Protein AF-A0A9Q1CC23-F1 (afdb_monomer_lite)

Secondary structure (DSSP, 8-state):
--HHHHHHT-PPPTT-TT-SPPPPPHHHHHHS-HHHHHHHHHHHHHHHHHHHHHHHHHHHHTTT---HHHHHHHHHHHHHHHHHHHHHHHHHGGGTT-

Radius of gyration: 15.72 Å; chains: 1; bounding box: 33×27×43 Å

Structure (mmCIF, N/CA/C/O backbone):
data_AF-A0A9Q1CC23-F1
#
_entry.id   AF-A0A9Q1CC23-F1
#
loop_
_atom_site.group_PDB
_atom_site.id
_atom_site.type_symbol
_atom_site.label_atom_id
_atom_site.label_alt_id
_atom_site.label_comp_id
_atom_site.label_asym_id
_atom_site.label_entity_id
_atom_site.label_seq_id
_atom_site.pdbx_PDB_ins_code
_atom_site.Cartn_x
_atom_site.Cartn_y
_atom_site.Cartn_z
_atom_site.occupancy
_atom_site.B_iso_or_equiv
_atom_site.auth_seq_id
_atom_site.auth_comp_id
_atom_site.auth_asym_id
_atom_site.auth_atom_id
_atom_site.pdbx_PDB_model_num
ATOM 1 N N . MET A 1 1 ? 0.907 -17.108 9.091 1.00 55.47 1 MET A N 1
ATOM 2 C CA . MET A 1 1 ? -0.291 -16.439 8.530 1.00 55.47 1 MET A CA 1
ATOM 3 C C . MET A 1 1 ? -0.044 -16.177 7.046 1.00 55.47 1 MET A C 1
ATOM 5 O O . MET A 1 1 ? 0.927 -15.495 6.742 1.00 55.47 1 MET A O 1
ATOM 9 N N . GLN A 1 2 ? -0.828 -16.744 6.121 1.00 75.31 2 GLN A N 1
ATOM 10 C CA . GLN A 1 2 ? -0.610 -16.520 4.684 1.00 75.31 2 GLN A CA 1
ATOM 11 C C . GLN A 1 2 ? -1.227 -15.183 4.240 1.00 75.31 2 GLN A C 1
ATOM 13 O O . GLN A 1 2 ? -2.440 -14.991 4.287 1.00 75.31 2 GLN A O 1
ATOM 18 N N . VAL A 1 3 ? -0.390 -14.244 3.788 1.00 77.56 3 VAL A N 1
ATOM 19 C CA . VAL A 1 3 ? -0.807 -12.876 3.412 1.00 77.56 3 VAL A CA 1
ATOM 20 C C . VAL A 1 3 ? -1.868 -12.870 2.304 1.00 77.56 3 VAL A C 1
ATOM 22 O O . VAL A 1 3 ? -2.799 -12.067 2.348 1.00 77.56 3 VAL A O 1
ATOM 25 N N . ASN A 1 4 ? -1.763 -13.776 1.328 1.00 76.88 4 ASN A N 1
ATOM 26 C CA . ASN A 1 4 ? -2.713 -13.854 0.216 1.00 76.88 4 ASN A CA 1
ATOM 27 C C . ASN A 1 4 ? -4.118 -14.279 0.664 1.00 76.88 4 ASN A C 1
ATOM 29 O O . ASN A 1 4 ? -5.086 -13.642 0.250 1.00 76.88 4 ASN A O 1
ATOM 33 N N . GLU A 1 5 ? -4.229 -15.287 1.530 1.00 80.62 5 GLU A N 1
ATOM 34 C CA . GLU A 1 5 ? -5.509 -15.747 2.087 1.00 80.62 5 GLU A CA 1
ATOM 35 C C . GLU A 1 5 ? -6.168 -14.643 2.925 1.00 80.62 5 GLU A C 1
ATOM 37 O O . GLU A 1 5 ? -7.358 -14.362 2.789 1.00 80.62 5 GLU A O 1
ATOM 42 N N . THR A 1 6 ? -5.384 -13.933 3.744 1.00 82.00 6 THR A N 1
ATOM 43 C CA . THR A 1 6 ? -5.883 -12.801 4.537 1.00 82.00 6 THR A CA 1
ATOM 44 C C . THR A 1 6 ? -6.378 -11.655 3.649 1.00 82.00 6 THR A C 1
ATOM 46 O O . THR A 1 6 ? -7.414 -11.059 3.934 1.00 82.00 6 THR A O 1
ATOM 49 N N . CYS A 1 7 ? -5.698 -11.366 2.535 1.00 81.06 7 CYS A N 1
ATOM 50 C CA . CYS A 1 7 ? -6.104 -10.315 1.597 1.00 81.06 7 CYS A CA 1
ATOM 51 C C . CYS A 1 7 ? -7.465 -10.573 0.930 1.00 81.06 7 CYS A C 1
ATOM 53 O O . CYS A 1 7 ? -8.143 -9.614 0.555 1.00 81.06 7 CYS A O 1
ATOM 55 N N . GLN A 1 8 ? -7.863 -11.836 0.754 1.00 85.06 8 GLN A N 1
ATOM 56 C CA . GLN A 1 8 ? -9.137 -12.194 0.119 1.00 85.06 8 GLN A CA 1
ATOM 57 C C . GLN A 1 8 ? -10.347 -11.909 1.018 1.00 85.06 8 GLN A C 1
ATOM 59 O O . GLN A 1 8 ? -11.443 -11.704 0.511 1.00 85.06 8 GLN A O 1
ATOM 64 N N . LYS A 1 9 ? -10.148 -11.816 2.339 1.00 86.38 9 LYS A N 1
ATOM 65 C CA . LYS A 1 9 ? -11.220 -11.556 3.316 1.00 86.38 9 LYS A CA 1
ATOM 66 C C . LYS A 1 9 ? -11.720 -10.111 3.296 1.00 86.38 9 LYS A C 1
ATOM 68 O O . LYS A 1 9 ? -12.846 -9.831 3.699 1.00 86.38 9 LYS A O 1
ATOM 73 N N . TYR A 1 10 ? -10.884 -9.176 2.847 1.00 84.88 10 TYR A N 1
ATOM 74 C CA . TYR A 1 10 ? -11.160 -7.747 2.965 1.00 84.88 10 TYR A CA 1
ATOM 75 C C . TYR A 1 10 ? -11.511 -7.139 1.609 1.00 84.88 10 TYR A C 1
ATOM 77 O O . TYR A 1 10 ? -10.644 -6.771 0.812 1.00 84.88 10 TYR A O 1
ATOM 85 N N . PHE A 1 11 ? -12.810 -7.036 1.342 1.00 82.62 11 PHE A N 1
ATOM 86 C CA . PHE A 1 11 ? -13.342 -6.351 0.165 1.00 82.62 11 PHE A CA 1
ATOM 87 C C . PHE A 1 11 ? -13.437 -4.843 0.382 1.00 82.62 11 PHE A C 1
ATOM 89 O O . PHE A 1 11 ? -13.723 -4.390 1.496 1.00 82.62 11 PHE A O 1
ATOM 96 N N . ARG A 1 12 ? -13.216 -4.099 -0.707 1.00 83.94 12 ARG A N 1
ATOM 97 C CA . ARG A 1 12 ? -13.358 -2.642 -0.778 1.00 83.94 12 ARG A CA 1
ATOM 98 C C . ARG A 1 12 ? -14.768 -2.231 -0.310 1.00 83.94 12 ARG A C 1
ATOM 100 O O . ARG A 1 12 ? -15.726 -2.824 -0.802 1.00 83.94 12 ARG A O 1
ATOM 107 N N . PRO A 1 13 ? -14.905 -1.245 0.591 1.00 80.88 13 PRO A N 1
ATOM 108 C CA . PRO A 1 13 ? -16.195 -0.652 0.944 1.00 80.88 13 PRO A CA 1
ATOM 109 C C . PRO A 1 13 ? -16.817 0.094 -0.246 1.00 80.88 13 PRO A C 1
ATOM 111 O O . PRO A 1 13 ? -16.096 0.731 -1.014 1.00 80.88 13 PRO A O 1
ATOM 114 N N . GLU A 1 14 ? -18.142 0.055 -0.391 1.00 82.75 14 GLU A N 1
ATOM 115 C CA . GLU A 1 14 ? -18.846 0.689 -1.521 1.00 82.75 14 GLU A CA 1
ATOM 116 C C . GLU A 1 14 ? -18.654 2.212 -1.560 1.00 82.75 14 GLU A C 1
ATOM 118 O O . GLU A 1 14 ? -18.445 2.788 -2.626 1.00 82.75 14 GLU A O 1
ATOM 123 N N . ASN A 1 15 ? -18.606 2.852 -0.391 1.00 81.50 15 ASN A N 1
ATOM 124 C CA . ASN A 1 15 ? -18.382 4.291 -0.236 1.00 81.50 15 ASN A CA 1
ATOM 125 C C . ASN A 1 15 ? -16.919 4.733 -0.456 1.00 81.50 15 ASN A C 1
ATOM 127 O O . ASN A 1 15 ? -16.623 5.922 -0.387 1.00 81.50 15 ASN A O 1
ATOM 131 N N . CYS A 1 16 ? -15.982 3.811 -0.704 1.00 78.38 16 CYS A N 1
ATOM 132 C CA . CYS A 1 16 ? -14.558 4.109 -0.883 1.00 78.38 16 CYS A CA 1
ATOM 133 C C . CYS A 1 16 ? -14.031 3.535 -2.201 1.00 78.38 16 CYS A C 1
ATOM 135 O O . CYS A 1 16 ? -13.142 2.680 -2.217 1.00 78.38 16 CYS A O 1
ATOM 137 N N . ALA A 1 17 ? -14.548 4.037 -3.326 1.00 79.31 17 ALA A N 1
ATOM 138 C CA . ALA A 1 17 ? -14.189 3.563 -4.665 1.00 79.31 17 ALA A CA 1
ATOM 139 C C . ALA A 1 17 ? -12.668 3.555 -4.930 1.00 79.31 17 ALA A C 1
ATOM 141 O O . ALA A 1 17 ? -12.154 2.633 -5.569 1.00 79.31 17 ALA A O 1
ATOM 142 N N . TYR A 1 18 ? -11.940 4.528 -4.380 1.00 77.12 18 TYR A N 1
ATOM 143 C CA . TYR A 1 18 ? -10.492 4.674 -4.557 1.00 77.12 18 TYR A CA 1
ATOM 144 C C . TYR A 1 18 ? -9.645 3.780 -3.643 1.00 77.12 18 TYR A C 1
ATOM 146 O O . TYR A 1 18 ? -8.424 3.741 -3.786 1.00 77.12 18 TYR A O 1
ATOM 154 N N . LEU A 1 19 ? -10.259 3.010 -2.735 1.00 79.25 19 LEU A N 1
ATOM 155 C CA . LEU A 1 19 ? -9.565 2.006 -1.926 1.00 79.25 19 LEU A CA 1
ATOM 15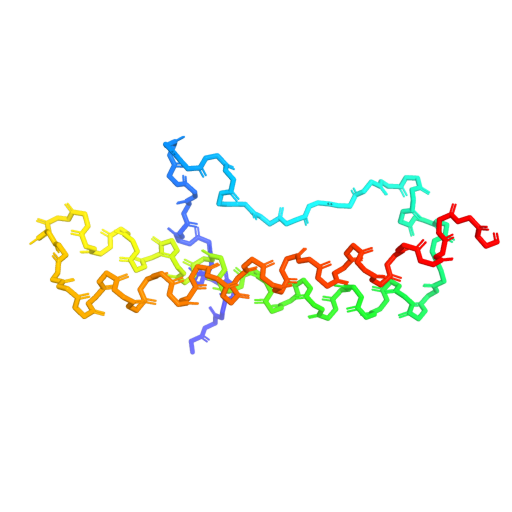6 C C . LEU A 1 19 ? -9.352 0.720 -2.735 1.00 79.25 19 LEU A C 1
ATOM 158 O O . LEU A 1 19 ? -9.855 -0.358 -2.416 1.00 79.25 19 LEU A O 1
ATOM 162 N N . THR A 1 20 ? -8.630 0.861 -3.837 1.00 80.75 20 THR A N 1
ATOM 163 C CA . THR A 1 20 ? -8.311 -0.212 -4.773 1.00 80.75 20 THR A CA 1
ATOM 164 C C . THR A 1 20 ? -6.815 -0.241 -5.047 1.00 80.75 20 THR A C 1
ATOM 166 O O . THR A 1 20 ? -6.082 0.691 -4.715 1.00 80.75 20 THR A O 1
ATOM 169 N N . LEU A 1 21 ? -6.357 -1.341 -5.633 1.00 82.69 21 LEU A N 1
ATOM 170 C CA . LEU A 1 21 ? -4.985 -1.441 -6.098 1.00 82.69 21 LEU A CA 1
ATOM 171 C C . LEU A 1 21 ? -4.807 -0.634 -7.385 1.00 82.69 21 LEU A C 1
ATOM 173 O O . LEU A 1 21 ? -5.704 -0.667 -8.233 1.00 82.69 21 LEU A O 1
ATOM 177 N N . PRO A 1 22 ? -3.664 0.051 -7.555 1.00 80.06 22 PRO A N 1
ATOM 178 C CA . PRO A 1 22 ? -3.314 0.657 -8.829 1.00 80.06 22 PRO A CA 1
ATOM 179 C C . PRO A 1 22 ? -3.303 -0.399 -9.936 1.00 80.06 22 PRO A C 1
ATOM 181 O O . PRO A 1 22 ? -2.634 -1.429 -9.822 1.00 80.06 22 PRO A O 1
ATOM 184 N N . THR A 1 23 ? -4.039 -0.137 -11.011 1.00 82.88 23 THR A N 1
ATOM 185 C CA . THR A 1 23 ? -3.981 -0.927 -12.242 1.00 82.88 23 THR A CA 1
ATOM 186 C C . THR A 1 23 ? -3.004 -0.286 -13.220 1.00 82.88 23 THR A C 1
ATOM 188 O O . THR A 1 23 ? -2.74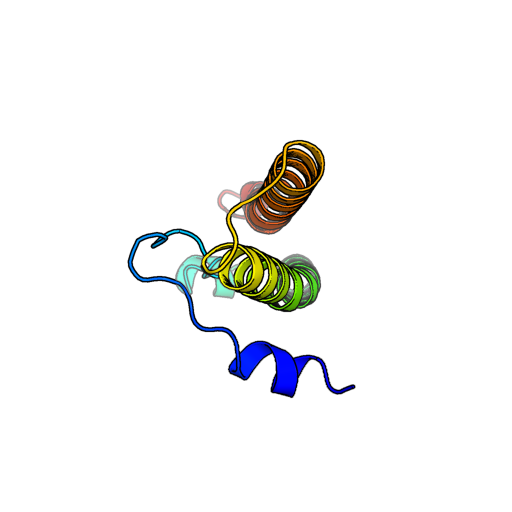1 0.917 -13.171 1.00 82.88 23 THR A O 1
ATOM 191 N N . VAL A 1 24 ? -2.440 -1.105 -14.103 1.00 83.44 24 VAL A N 1
ATOM 192 C CA . VAL A 1 24 ? -1.553 -0.647 -15.175 1.00 83.44 24 VAL A CA 1
ATOM 193 C C . VAL A 1 24 ? -2.324 -0.599 -16.489 1.00 83.44 24 VAL A C 1
ATOM 195 O O . VAL A 1 24 ? -3.205 -1.423 -16.729 1.00 83.44 24 VAL A O 1
ATOM 198 N N . ASN A 1 25 ? -1.994 0.373 -17.336 1.00 88.88 25 ASN A N 1
ATOM 199 C CA . ASN A 1 25 ? -2.467 0.417 -18.715 1.00 88.88 25 ASN A CA 1
ATOM 200 C C . ASN A 1 25 ? -1.643 -0.604 -19.532 1.00 88.88 25 ASN A C 1
ATOM 202 O O . ASN A 1 25 ? -0.421 -0.443 -19.559 1.00 88.88 25 ASN A O 1
ATOM 206 N N . PRO A 1 26 ? -2.249 -1.636 -20.158 1.00 89.12 26 PRO A N 1
ATOM 207 C CA . PRO A 1 26 ? -1.485 -2.709 -20.801 1.00 89.12 26 PRO A CA 1
ATOM 208 C C . PRO A 1 26 ? -0.558 -2.232 -21.936 1.00 89.12 26 PRO A C 1
ATOM 210 O O . PRO A 1 26 ? 0.628 -2.534 -21.855 1.00 89.12 26 PRO A O 1
ATOM 213 N N . PRO A 1 27 ? -1.006 -1.395 -22.900 1.00 89.56 27 PRO A N 1
ATOM 214 C CA . PRO A 1 27 ? -0.109 -0.778 -23.882 1.00 89.56 27 PRO A CA 1
ATOM 215 C C . PRO A 1 27 ? 1.113 -0.068 -23.292 1.00 89.56 27 PRO A C 1
ATOM 217 O O . PRO A 1 27 ? 2.208 -0.179 -23.833 1.00 89.56 27 PRO A O 1
ATOM 220 N N . ILE A 1 28 ? 0.949 0.665 -22.186 1.00 88.88 28 ILE A N 1
ATOM 221 C CA . ILE A 1 28 ? 2.090 1.306 -21.517 1.00 88.88 28 ILE A CA 1
ATOM 222 C C . ILE A 1 28 ? 2.975 0.226 -20.902 1.00 88.88 28 ILE A C 1
ATOM 224 O O . ILE A 1 28 ? 4.174 0.211 -21.141 1.00 88.88 28 ILE A O 1
ATOM 228 N N . TRP A 1 29 ? 2.375 -0.688 -20.139 1.00 90.00 29 TRP A N 1
ATOM 229 C CA . TRP A 1 29 ? 3.072 -1.737 -19.406 1.00 90.00 29 TRP A CA 1
ATOM 230 C C . TRP A 1 29 ? 3.942 -2.616 -20.301 1.00 90.00 29 TRP A C 1
ATOM 232 O O . TRP A 1 29 ? 5.088 -2.887 -19.948 1.00 90.00 29 TRP A O 1
ATOM 242 N N . ASP A 1 30 ? 3.426 -3.038 -21.451 1.00 90.94 30 ASP A N 1
ATOM 243 C CA . ASP A 1 30 ? 4.117 -3.961 -22.352 1.00 90.94 30 ASP A CA 1
ATOM 244 C C . ASP A 1 30 ? 5.342 -3.326 -23.021 1.00 90.94 30 ASP A C 1
ATOM 246 O O . ASP A 1 30 ? 6.313 -4.031 -23.299 1.00 90.94 30 ASP A O 1
ATOM 250 N N . ASN A 1 31 ? 5.335 -2.000 -23.181 1.00 91.06 31 ASN A N 1
ATOM 251 C CA . ASN A 1 31 ? 6.446 -1.225 -23.731 1.00 91.06 31 ASN A CA 1
ATOM 252 C C . ASN A 1 31 ? 7.496 -0.814 -22.680 1.00 91.06 31 ASN A C 1
ATOM 254 O O . ASN A 1 31 ? 8.542 -0.278 -23.038 1.00 91.06 31 ASN A O 1
ATOM 258 N N . LEU A 1 32 ? 7.271 -1.077 -21.386 1.00 91.81 32 LEU A N 1
ATOM 259 C CA . LEU A 1 32 ? 8.239 -0.733 -20.340 1.00 91.81 32 LEU A CA 1
ATOM 260 C C . LEU A 1 32 ? 9.457 -1.672 -20.337 1.00 91.81 32 LEU A C 1
ATOM 262 O O . LEU A 1 32 ? 9.306 -2.900 -20.447 1.00 91.81 32 LEU A O 1
ATOM 266 N N . PRO A 1 33 ? 10.661 -1.154 -20.025 1.00 93.62 33 PRO A N 1
ATOM 267 C CA . PRO A 1 33 ? 11.826 -1.992 -19.787 1.00 93.62 33 PRO A CA 1
ATOM 268 C C . PRO A 1 33 ? 11.566 -3.049 -18.710 1.00 93.62 33 PRO A C 1
ATOM 270 O O . PRO A 1 33 ? 10.902 -2.811 -17.696 1.00 93.62 33 PRO A O 1
ATOM 273 N N . THR A 1 34 ? 12.150 -4.238 -18.879 1.00 93.44 34 THR A N 1
ATOM 274 C CA . THR A 1 34 ? 12.000 -5.357 -17.929 1.00 93.44 34 THR A CA 1
ATOM 275 C C . THR A 1 34 ? 12.403 -4.975 -16.501 1.00 93.44 34 THR A C 1
ATOM 277 O O . THR A 1 34 ? 11.771 -5.417 -15.539 1.00 93.44 34 THR A O 1
ATOM 280 N N . LYS A 1 35 ? 13.413 -4.108 -16.344 1.00 93.19 35 LYS A N 1
ATOM 281 C CA . LYS A 1 35 ? 13.836 -3.572 -15.041 1.00 93.19 35 LYS A CA 1
ATOM 282 C C . LYS A 1 35 ? 12.712 -2.774 -14.368 1.00 93.19 35 LYS A C 1
ATOM 284 O O . LYS A 1 35 ? 12.401 -3.026 -13.203 1.00 93.19 35 LYS A O 1
ATOM 289 N N . THR A 1 36 ? 12.081 -1.873 -15.114 1.00 92.38 36 THR A N 1
ATOM 290 C CA . THR A 1 36 ? 10.985 -1.009 -14.658 1.00 92.38 36 THR A CA 1
ATOM 291 C C . THR A 1 36 ? 9.747 -1.841 -14.314 1.00 92.38 36 THR A C 1
ATOM 293 O O . THR A 1 36 ? 9.209 -1.715 -13.212 1.00 92.38 36 THR A O 1
ATOM 296 N N . ARG A 1 37 ? 9.376 -2.818 -15.153 1.00 92.56 37 ARG A N 1
ATOM 297 C CA . ARG A 1 37 ? 8.298 -3.777 -14.836 1.00 92.56 37 ARG A CA 1
ATOM 298 C C . ARG A 1 37 ? 8.573 -4.572 -13.559 1.00 92.56 37 ARG A C 1
ATOM 300 O O . ARG A 1 37 ? 7.710 -4.669 -12.689 1.00 92.56 37 ARG A O 1
ATOM 307 N N . SER A 1 38 ? 9.783 -5.113 -13.410 1.00 92.75 38 SER A N 1
ATOM 308 C CA . SER A 1 38 ? 10.176 -5.895 -12.228 1.00 92.75 38 SER A CA 1
ATOM 309 C C . SER A 1 38 ? 10.084 -5.078 -10.938 1.00 92.75 38 SER A C 1
ATOM 311 O O . SER A 1 38 ? 9.565 -5.563 -9.929 1.00 92.75 38 SER A O 1
ATOM 313 N N . MET A 1 39 ? 10.527 -3.818 -10.965 1.00 92.12 39 MET A N 1
ATOM 314 C CA . MET A 1 39 ? 10.406 -2.928 -9.812 1.00 92.12 39 MET A CA 1
ATOM 315 C C . MET A 1 39 ? 8.942 -2.560 -9.522 1.00 92.12 39 MET A C 1
ATOM 317 O O . MET A 1 39 ? 8.516 -2.646 -8.370 1.00 92.12 39 MET A O 1
ATOM 321 N N . GLY A 1 40 ? 8.142 -2.264 -10.551 1.00 90.75 40 GLY A N 1
ATOM 322 C CA . GLY A 1 40 ? 6.700 -2.035 -10.408 1.00 90.75 40 GLY A CA 1
ATOM 323 C C . GLY A 1 40 ? 5.973 -3.212 -9.747 1.00 90.75 40 GLY A C 1
ATOM 324 O O . GLY A 1 40 ? 5.197 -3.017 -8.810 1.00 90.75 40 GLY A O 1
ATOM 325 N N . LEU A 1 41 ? 6.294 -4.450 -10.144 1.00 90.50 41 LEU A N 1
ATOM 326 C CA . LEU A 1 41 ? 5.743 -5.662 -9.525 1.00 90.50 41 LEU A CA 1
ATOM 327 C C . LEU A 1 41 ? 6.136 -5.798 -8.047 1.00 90.50 41 LEU A C 1
ATOM 329 O O . LEU A 1 41 ? 5.315 -6.224 -7.232 1.00 90.50 41 LEU A O 1
ATOM 333 N N . LYS A 1 42 ? 7.372 -5.441 -7.672 1.00 91.44 42 LYS A N 1
ATOM 334 C CA . LYS A 1 42 ? 7.804 -5.441 -6.262 1.00 91.44 42 LYS A CA 1
ATOM 335 C C . LYS A 1 42 ? 7.001 -4.437 -5.438 1.00 91.44 42 LYS A C 1
ATOM 337 O O . LYS A 1 42 ? 6.545 -4.789 -4.354 1.00 91.44 42 LYS A O 1
ATOM 342 N N . ILE A 1 43 ? 6.760 -3.239 -5.970 1.00 91.69 43 ILE A N 1
ATOM 343 C CA . ILE A 1 43 ? 5.935 -2.224 -5.302 1.00 91.69 43 ILE A CA 1
ATOM 344 C C . ILE A 1 43 ? 4.489 -2.724 -5.145 1.00 91.69 43 ILE A C 1
ATOM 346 O O . ILE A 1 43 ? 3.934 -2.664 -4.046 1.00 91.69 43 ILE A O 1
ATOM 350 N N . GLN A 1 44 ? 3.893 -3.307 -6.191 1.00 88.44 44 GLN A N 1
ATOM 351 C CA . GLN A 1 44 ? 2.532 -3.864 -6.129 1.00 88.44 44 GLN A CA 1
ATOM 352 C C . GLN A 1 44 ? 2.375 -4.971 -5.074 1.00 88.44 44 GLN A C 1
ATOM 354 O O . GLN A 1 44 ? 1.332 -5.061 -4.416 1.00 88.44 44 GLN A O 1
ATOM 359 N N . ARG A 1 45 ? 3.412 -5.793 -4.854 1.00 89.06 45 ARG A N 1
ATOM 360 C CA . ARG A 1 45 ? 3.420 -6.810 -3.784 1.00 89.06 45 ARG A CA 1
ATOM 361 C C . ARG A 1 45 ? 3.303 -6.196 -2.388 1.00 89.06 45 ARG A C 1
ATOM 363 O O . ARG A 1 45 ? 2.726 -6.842 -1.519 1.00 89.06 45 ARG A O 1
ATOM 370 N N . CYS A 1 46 ? 3.790 -4.973 -2.186 1.00 88.75 46 CYS A N 1
ATOM 371 C CA . CYS A 1 46 ? 3.639 -4.226 -0.934 1.00 88.75 46 CYS A CA 1
ATOM 372 C C . CYS A 1 46 ? 2.288 -3.495 -0.857 1.00 88.75 46 CYS A C 1
ATOM 374 O O . CYS A 1 46 ? 1.642 -3.494 0.190 1.00 88.75 46 CYS A O 1
ATOM 376 N N . GLN A 1 47 ? 1.814 -2.927 -1.971 1.00 88.69 47 GLN A N 1
ATOM 377 C CA . GLN A 1 47 ? 0.530 -2.212 -2.035 1.00 88.69 47 GLN A CA 1
ATOM 378 C C . GLN A 1 47 ? -0.658 -3.109 -1.675 1.00 88.69 47 GLN A C 1
ATOM 380 O O . GLN A 1 47 ? -1.534 -2.704 -0.910 1.00 88.69 47 GLN A O 1
ATOM 385 N N . LYS A 1 48 ? -0.684 -4.345 -2.196 1.00 88.06 48 LYS A N 1
ATOM 386 C CA . LYS A 1 48 ? -1.780 -5.303 -1.973 1.00 88.06 48 LYS A CA 1
ATOM 387 C C . LYS A 1 48 ? -2.102 -5.522 -0.491 1.00 88.06 48 LYS A C 1
ATOM 389 O O . LYS A 1 48 ? -3.236 -5.239 -0.104 1.00 88.06 48 LYS A O 1
ATOM 394 N N . PRO A 1 49 ? -1.171 -5.992 0.353 1.00 89.00 49 PRO A N 1
ATOM 395 C CA . PRO A 1 49 ? -1.449 -6.182 1.770 1.00 89.00 49 PRO A CA 1
ATOM 396 C C . PRO A 1 49 ? -1.741 -4.872 2.505 1.00 89.00 49 PRO A C 1
ATOM 398 O O . PRO A 1 49 ? -2.598 -4.877 3.381 1.00 89.00 49 PRO A O 1
ATOM 401 N N . LEU A 1 50 ? -1.115 -3.750 2.135 1.00 89.00 50 LEU A N 1
ATOM 402 C CA . LEU A 1 50 ? -1.355 -2.460 2.792 1.00 89.00 50 LEU A CA 1
ATOM 403 C C . LEU A 1 50 ? -2.779 -1.934 2.568 1.00 89.00 50 LEU A C 1
ATOM 405 O O . LEU A 1 50 ? -3.465 -1.572 3.525 1.00 89.00 50 LEU A O 1
ATOM 409 N N . VAL A 1 51 ? -3.266 -1.953 1.323 1.00 88.31 51 VAL A N 1
ATOM 410 C CA . VAL A 1 51 ? -4.647 -1.552 0.997 1.00 88.31 51 VAL A CA 1
ATOM 411 C C . VAL A 1 51 ? -5.651 -2.451 1.727 1.00 88.31 51 VAL A C 1
ATOM 413 O O . VAL A 1 51 ? -6.636 -1.962 2.289 1.00 88.31 51 VAL A O 1
ATOM 416 N N . LYS A 1 52 ? -5.391 -3.764 1.774 1.00 89.06 52 LYS A N 1
ATOM 417 C CA . LYS A 1 52 ? -6.248 -4.736 2.472 1.00 89.06 52 LYS A CA 1
ATOM 418 C C . LYS A 1 52 ? -6.221 -4.561 3.989 1.00 89.06 52 LYS A C 1
ATOM 420 O O . LYS A 1 52 ? -7.280 -4.589 4.607 1.00 89.06 52 LYS A O 1
ATOM 425 N N . GLY A 1 53 ? -5.050 -4.321 4.570 1.00 89.00 53 GLY A N 1
ATOM 426 C CA . GLY A 1 53 ? -4.880 -4.046 5.995 1.00 89.00 53 GLY A CA 1
ATOM 427 C C . GLY A 1 53 ? -5.621 -2.782 6.420 1.00 89.00 53 GLY A C 1
ATOM 428 O O . GLY A 1 53 ? -6.425 -2.835 7.344 1.00 89.00 53 GLY A O 1
ATOM 429 N N . LYS A 1 54 ? -5.462 -1.675 5.682 1.00 87.06 54 LYS A N 1
ATOM 430 C CA . LYS A 1 54 ? -6.217 -0.439 5.948 1.00 87.06 54 LYS A CA 1
ATOM 431 C C . LYS A 1 54 ? -7.728 -0.659 5.857 1.00 87.06 54 LYS A C 1
ATOM 433 O O . LYS A 1 54 ? -8.473 -0.163 6.693 1.00 87.06 54 LYS A O 1
ATOM 438 N N . THR A 1 55 ? -8.178 -1.440 4.872 1.00 87.50 55 THR A N 1
ATOM 439 C CA . THR A 1 55 ? -9.597 -1.812 4.743 1.00 87.50 55 THR A CA 1
ATOM 440 C C . THR A 1 55 ? -10.092 -2.580 5.971 1.00 87.50 55 THR A C 1
ATOM 442 O O . THR A 1 55 ? -11.185 -2.312 6.460 1.00 87.50 55 THR A O 1
ATOM 445 N N . ALA A 1 56 ? -9.298 -3.526 6.476 1.00 88.31 56 ALA A N 1
ATOM 446 C CA . ALA A 1 56 ? -9.625 -4.290 7.676 1.00 88.31 56 ALA A CA 1
ATOM 447 C C . ALA A 1 56 ? -9.736 -3.391 8.915 1.00 88.31 56 ALA A C 1
ATOM 449 O O . ALA A 1 56 ? -10.708 -3.497 9.656 1.00 88.31 56 ALA A O 1
ATOM 450 N N . VAL A 1 57 ? -8.773 -2.481 9.096 1.00 86.88 57 VAL A N 1
ATOM 451 C CA . VAL A 1 57 ? -8.752 -1.512 10.202 1.00 86.88 57 VAL A CA 1
ATOM 452 C C . VAL A 1 57 ? -9.977 -0.597 10.147 1.00 86.88 57 VAL A C 1
ATOM 454 O O . VAL A 1 57 ? -10.689 -0.477 11.137 1.00 86.88 57 VAL A O 1
ATOM 457 N N . ALA A 1 58 ? -10.294 -0.034 8.978 1.00 83.31 58 ALA A N 1
ATOM 458 C CA . ALA A 1 58 ? -11.476 0.813 8.813 1.00 83.31 58 ALA A CA 1
ATOM 459 C C . ALA A 1 58 ? -12.779 0.070 9.175 1.00 83.31 58 ALA A C 1
ATOM 461 O O . ALA A 1 58 ? -13.610 0.600 9.909 1.00 83.31 58 ALA A O 1
ATOM 462 N N . LYS A 1 59 ? -12.928 -1.190 8.737 1.00 83.38 59 LYS A N 1
ATOM 463 C CA . LYS A 1 59 ? -14.086 -2.032 9.090 1.00 83.38 59 LYS A CA 1
ATOM 464 C C . LYS A 1 59 ? -14.147 -2.394 10.575 1.00 83.38 59 LYS A C 1
ATOM 466 O O . LYS A 1 59 ? -15.233 -2.621 11.100 1.00 83.38 59 LYS A O 1
ATOM 471 N N . ALA A 1 60 ? -13.006 -2.479 11.257 1.00 85.31 60 ALA A N 1
ATOM 472 C CA . ALA A 1 60 ? -12.973 -2.756 12.690 1.00 85.31 60 ALA A CA 1
ATOM 473 C C . ALA A 1 60 ? -13.531 -1.583 13.515 1.00 85.31 60 ALA A C 1
ATOM 475 O O . ALA A 1 60 ? -14.173 -1.811 14.540 1.00 85.31 60 ALA A O 1
ATOM 476 N N . PHE A 1 61 ? -13.330 -0.345 13.056 1.00 84.56 61 PHE A N 1
ATOM 477 C CA . PHE A 1 61 ? -13.800 0.861 13.747 1.00 84.56 61 PHE A CA 1
ATOM 478 C C . PHE A 1 61 ? -15.259 1.218 13.440 1.00 84.56 61 PHE A C 1
ATOM 480 O O . PHE A 1 61 ? -15.929 1.805 14.286 1.00 84.56 61 PHE A O 1
ATOM 487 N N . GLU A 1 62 ? -15.790 0.784 12.293 1.00 78.44 62 GLU A N 1
ATOM 488 C CA . GLU A 1 62 ? -17.173 1.052 11.860 1.00 78.44 62 GLU A CA 1
ATOM 489 C C . GLU A 1 62 ? -18.230 0.717 12.931 1.00 78.44 62 GLU A C 1
ATOM 491 O O . GLU A 1 62 ? -19.232 1.414 13.053 1.00 78.44 62 GLU A O 1
ATOM 496 N N . LYS A 1 63 ? -17.996 -0.315 13.753 1.00 75.88 63 LYS A N 1
ATOM 497 C CA . LYS A 1 63 ? -18.964 -0.783 14.761 1.00 75.88 63 LYS A CA 1
ATOM 498 C C . LYS A 1 63 ? -18.893 -0.086 16.119 1.00 75.88 63 LYS A C 1
ATOM 500 O O . LYS A 1 63 ? -19.853 -0.191 16.876 1.00 75.88 63 LYS A O 1
ATOM 505 N N . ARG A 1 64 ? -17.770 0.548 16.470 1.00 84.62 64 ARG A N 1
ATOM 506 C CA . ARG A 1 64 ? -17.544 1.090 17.828 1.00 84.62 64 ARG A CA 1
ATOM 507 C C . ARG A 1 64 ? -17.203 2.579 17.865 1.00 84.62 64 ARG A C 1
ATOM 509 O O . ARG A 1 64 ? -16.985 3.113 18.947 1.00 84.62 64 ARG A O 1
ATOM 516 N N . GLY A 1 65 ? -17.155 3.229 16.704 1.00 79.06 65 GLY A N 1
ATOM 517 C CA . GLY A 1 65 ? -16.577 4.560 16.578 1.00 79.06 65 GLY A CA 1
ATOM 518 C C . GLY A 1 65 ? -15.050 4.512 16.607 1.00 79.06 65 GLY A C 1
ATOM 519 O O . GLY A 1 65 ? -14.439 3.461 16.810 1.00 79.06 65 GLY A O 1
ATOM 520 N N . ILE A 1 66 ? -14.436 5.659 16.360 1.00 87.62 66 ILE A N 1
ATOM 521 C CA . ILE A 1 66 ? -12.985 5.818 16.299 1.00 87.62 66 ILE A CA 1
ATOM 522 C C . ILE A 1 66 ? -12.577 6.863 17.336 1.00 87.62 66 ILE A C 1
ATOM 524 O O . ILE A 1 66 ? -13.247 7.891 17.451 1.00 87.62 66 ILE A O 1
ATOM 528 N N . ASP A 1 67 ? -11.536 6.588 18.122 1.00 90.69 67 ASP A N 1
ATOM 529 C CA . ASP A 1 67 ? -10.931 7.622 18.968 1.00 90.69 67 ASP A CA 1
ATOM 530 C C . ASP A 1 67 ? -9.921 8.472 18.174 1.00 90.69 67 ASP A C 1
ATOM 532 O O . ASP A 1 67 ? -9.579 8.158 17.033 1.00 90.69 67 ASP A O 1
ATOM 536 N N . GLU A 1 68 ? -9.445 9.568 18.768 1.00 91.94 68 GLU A N 1
ATOM 537 C CA . GLU A 1 68 ? -8.518 10.502 18.112 1.00 91.94 68 GLU A CA 1
ATOM 538 C C . GLU A 1 68 ? -7.214 9.820 17.656 1.00 91.94 68 GLU A C 1
ATOM 540 O O . GLU A 1 68 ? -6.762 10.022 16.530 1.00 91.94 68 GLU A O 1
ATOM 545 N N . LYS A 1 69 ? -6.644 8.927 18.476 1.00 90.00 69 LYS A N 1
ATOM 546 C CA . LYS A 1 69 ? -5.383 8.234 18.158 1.00 90.00 69 LYS A CA 1
ATOM 547 C C . LYS A 1 69 ? -5.571 7.226 17.032 1.00 90.00 69 LYS A C 1
ATOM 549 O O . LYS A 1 69 ? -4.689 7.042 16.194 1.00 90.00 69 LYS A O 1
ATOM 554 N N . GLU A 1 70 ? -6.707 6.545 17.021 1.00 89.75 70 GLU A N 1
ATOM 555 C CA . GLU A 1 70 ? -7.085 5.594 15.982 1.00 89.75 70 GLU A CA 1
ATOM 556 C C . GLU A 1 70 ? -7.359 6.310 14.659 1.00 89.75 70 GLU A C 1
ATOM 558 O O . GLU A 1 70 ? -6.958 5.819 13.599 1.00 89.75 70 GLU A O 1
ATOM 563 N N . GLN A 1 71 ? -7.973 7.492 14.716 1.00 88.31 71 GLN A N 1
ATOM 564 C CA . GLN A 1 71 ? -8.182 8.352 13.558 1.00 88.31 71 GLN A CA 1
ATOM 565 C C . GLN A 1 71 ? -6.849 8.829 12.976 1.00 88.31 71 GLN A C 1
ATOM 567 O O . GLN A 1 71 ? -6.631 8.677 11.769 1.00 88.31 71 GLN A O 1
ATOM 572 N N . ASP A 1 72 ? -5.932 9.304 13.818 1.00 91.12 72 ASP A N 1
ATOM 573 C CA . ASP A 1 72 ? -4.581 9.693 13.404 1.00 91.12 72 ASP A CA 1
ATOM 574 C C . ASP A 1 72 ? -3.814 8.514 12.798 1.00 91.12 72 ASP A C 1
ATOM 576 O O . ASP A 1 72 ? -3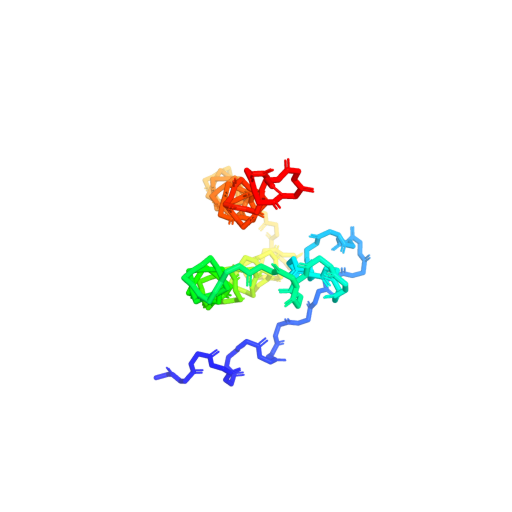.211 8.632 11.727 1.00 91.12 72 ASP A O 1
ATOM 580 N N . ALA A 1 73 ? -3.882 7.336 13.423 1.00 89.25 73 ALA A N 1
ATOM 581 C CA . ALA A 1 73 ? -3.247 6.131 12.902 1.00 89.25 73 ALA A CA 1
ATOM 582 C C . ALA A 1 73 ? -3.781 5.763 11.507 1.00 89.25 73 ALA A C 1
ATOM 584 O O . ALA A 1 73 ? -3.001 5.450 10.602 1.00 89.25 73 ALA A O 1
ATOM 585 N N . VAL A 1 74 ? -5.100 5.834 11.295 1.00 87.56 74 VAL A N 1
ATOM 586 C CA . VAL A 1 74 ? -5.714 5.591 9.980 1.00 87.56 74 VAL A CA 1
ATOM 587 C C . VAL A 1 74 ? -5.274 6.637 8.963 1.00 87.56 74 VAL A C 1
ATOM 589 O O . VAL A 1 74 ? -4.985 6.264 7.824 1.00 87.56 74 VAL A O 1
ATOM 592 N N . ALA A 1 75 ? -5.184 7.911 9.348 1.00 88.88 75 ALA A N 1
ATOM 593 C CA . ALA A 1 75 ? -4.726 8.985 8.472 1.00 88.88 75 ALA A CA 1
ATOM 594 C C . ALA A 1 75 ? -3.266 8.779 8.033 1.00 88.88 75 ALA A C 1
ATOM 596 O O . ALA A 1 75 ? -2.973 8.807 6.835 1.00 88.88 75 ALA A O 1
ATOM 597 N N . LEU A 1 76 ? -2.364 8.467 8.967 1.00 90.56 76 LEU A N 1
ATOM 598 C CA . LEU A 1 76 ? -0.953 8.184 8.679 1.00 90.56 76 LEU A CA 1
ATOM 599 C C . LEU A 1 76 ? -0.790 6.965 7.762 1.00 90.56 76 LEU A C 1
ATOM 601 O O . LEU A 1 76 ? -0.062 7.017 6.768 1.00 90.56 76 LEU A O 1
ATOM 605 N N . LEU A 1 77 ? -1.516 5.878 8.042 1.00 88.81 77 LEU A N 1
ATOM 606 C CA . LEU A 1 77 ? -1.526 4.687 7.188 1.00 88.81 77 LEU A CA 1
ATOM 607 C C . LEU A 1 77 ? -2.123 4.980 5.809 1.00 88.81 77 LEU A C 1
ATOM 609 O O . LEU A 1 77 ? -1.647 4.453 4.801 1.00 88.81 77 LEU A O 1
ATOM 613 N N . ALA A 1 78 ? -3.165 5.809 5.738 1.00 86.25 78 ALA A N 1
ATOM 614 C CA . ALA A 1 78 ? -3.757 6.222 4.475 1.00 86.25 78 ALA A CA 1
ATOM 615 C C . ALA A 1 78 ? -2.765 7.023 3.631 1.00 86.25 78 ALA A C 1
ATOM 617 O O . ALA A 1 78 ? -2.668 6.748 2.433 1.00 86.25 78 ALA A O 1
ATOM 618 N N . ASN A 1 79 ? -2.011 7.932 4.252 1.00 89.50 79 ASN A N 1
ATOM 619 C CA . ASN A 1 79 ? -0.971 8.701 3.582 1.00 89.50 79 ASN A CA 1
ATOM 620 C C . ASN A 1 79 ? 0.163 7.798 3.081 1.00 89.50 79 ASN A C 1
ATOM 622 O O . ASN A 1 79 ? 0.517 7.848 1.910 1.00 89.50 79 ASN A O 1
ATOM 626 N N . ALA A 1 80 ? 0.662 6.878 3.913 1.00 89.44 80 ALA A N 1
ATOM 627 C CA . ALA A 1 80 ? 1.691 5.923 3.493 1.00 89.44 80 ALA A CA 1
ATOM 628 C C . ALA A 1 80 ? 1.239 5.060 2.298 1.00 89.44 80 ALA A C 1
ATOM 630 O O . ALA A 1 80 ? 2.000 4.824 1.360 1.00 89.44 80 ALA A O 1
ATOM 631 N N . VAL A 1 81 ? -0.023 4.614 2.296 1.00 87.62 81 VAL A N 1
ATOM 632 C CA . VAL A 1 81 ? -0.613 3.895 1.154 1.00 87.62 81 VAL A CA 1
ATOM 633 C C . VAL A 1 81 ? -0.668 4.772 -0.092 1.00 87.62 81 VAL A C 1
ATOM 635 O O . VAL A 1 81 ? -0.408 4.275 -1.187 1.00 87.62 81 VAL A O 1
ATOM 638 N N . PHE A 1 82 ? -1.019 6.049 0.054 1.00 86.94 82 PHE A N 1
ATOM 639 C CA . PHE A 1 82 ? -1.045 6.995 -1.056 1.00 86.94 82 PHE A CA 1
ATOM 640 C C . PHE A 1 82 ? 0.346 7.161 -1.678 1.00 86.94 82 PHE A C 1
ATOM 642 O O . PHE A 1 82 ? 0.484 6.940 -2.880 1.00 86.94 82 PHE A O 1
ATOM 649 N N . GLU A 1 83 ? 1.373 7.426 -0.870 1.00 89.25 83 GLU A N 1
ATOM 650 C CA . GLU A 1 83 ? 2.759 7.570 -1.339 1.00 89.25 83 GLU A CA 1
ATOM 651 C C . GLU A 1 83 ? 3.236 6.320 -2.089 1.00 89.25 83 GLU A C 1
ATOM 653 O O . GLU A 1 83 ? 3.702 6.384 -3.227 1.00 89.25 83 GLU A O 1
ATOM 658 N N . ILE A 1 84 ? 3.011 5.133 -1.517 1.00 89.81 84 ILE A N 1
ATOM 659 C CA . ILE A 1 84 ? 3.391 3.872 -2.168 1.00 89.81 84 ILE A CA 1
ATOM 660 C C . ILE A 1 84 ? 2.604 3.665 -3.471 1.00 89.81 84 ILE A C 1
ATOM 662 O O . ILE A 1 84 ? 3.143 3.107 -4.427 1.00 89.81 84 ILE A O 1
ATOM 666 N N . ASN A 1 85 ? 1.34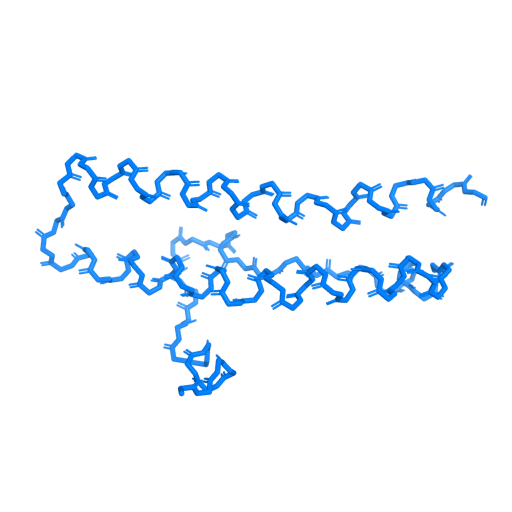5 4.106 -3.547 1.00 86.50 85 ASN A N 1
ATOM 667 C CA . ASN A 1 85 ? 0.537 4.057 -4.770 1.00 86.50 85 ASN A CA 1
ATOM 668 C C . ASN A 1 85 ? 1.045 4.995 -5.874 1.00 86.50 85 ASN A C 1
ATOM 670 O O . ASN A 1 85 ? 0.760 4.744 -7.049 1.00 86.50 85 ASN A O 1
ATOM 674 N N . MET A 1 86 ? 1.807 6.031 -5.524 1.00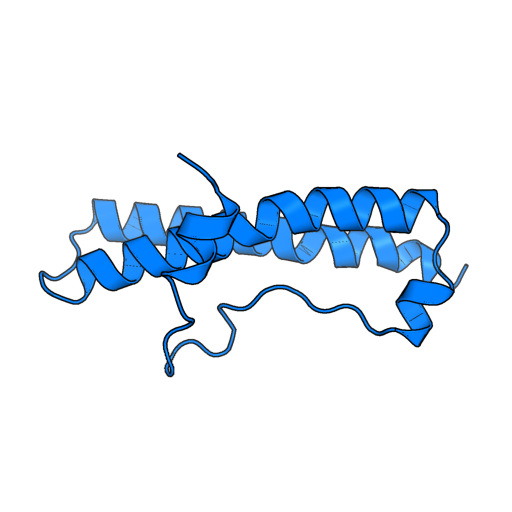 88.69 86 MET A N 1
ATOM 675 C CA . MET A 1 86 ? 2.410 6.961 -6.479 1.00 88.69 86 MET A CA 1
ATOM 676 C C . MET A 1 86 ? 3.727 6.439 -7.064 1.00 88.69 86 MET A C 1
ATOM 678 O O . MET A 1 86 ? 3.978 6.667 -8.247 1.00 88.69 86 MET A O 1
ATOM 682 N N . LEU A 1 87 ? 4.500 5.637 -6.321 1.00 91.06 87 LEU A N 1
ATOM 683 C CA . LEU A 1 87 ? 5.803 5.120 -6.773 1.00 91.06 87 LEU A CA 1
ATOM 684 C C . LEU A 1 87 ? 5.789 4.427 -8.153 1.00 91.06 87 LEU A C 1
ATOM 686 O O . LEU A 1 87 ? 6.686 4.700 -8.951 1.00 91.06 87 LEU A O 1
ATOM 690 N N . PRO A 1 88 ? 4.811 3.564 -8.516 1.00 88.31 88 PRO A N 1
ATOM 691 C CA . PRO A 1 88 ? 4.788 2.978 -9.854 1.00 88.31 88 PRO A CA 1
ATOM 692 C C . PRO A 1 88 ? 4.593 4.029 -10.947 1.00 88.31 88 PRO A 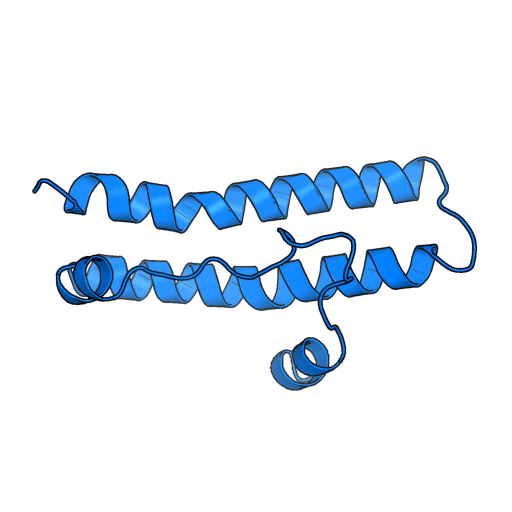C 1
ATOM 694 O O . PRO A 1 88 ? 5.164 3.890 -12.022 1.00 88.31 88 PRO A O 1
ATOM 697 N N . LYS A 1 89 ? 3.810 5.086 -10.684 1.00 88.06 89 LYS A N 1
ATOM 698 C CA . LYS A 1 89 ? 3.611 6.175 -11.649 1.00 88.06 89 LYS A CA 1
ATOM 699 C C . LYS A 1 89 ? 4.907 6.944 -11.863 1.00 88.06 89 LYS A C 1
ATOM 701 O O . LYS A 1 89 ? 5.252 7.229 -13.003 1.00 88.06 89 LYS A O 1
ATOM 706 N N . GLU A 1 90 ? 5.626 7.250 -10.788 1.00 90.12 90 GLU A N 1
ATOM 707 C CA . GLU A 1 90 ? 6.913 7.950 -10.855 1.00 90.12 90 GLU A CA 1
ATOM 708 C C . GLU A 1 90 ? 7.977 7.126 -11.575 1.00 90.12 90 GLU A C 1
ATOM 710 O O . GLU A 1 90 ? 8.708 7.661 -12.402 1.00 90.12 90 GLU A O 1
ATOM 715 N N . LEU A 1 91 ? 8.004 5.816 -11.322 1.00 90.62 91 LEU A N 1
ATOM 716 C CA . LEU A 1 91 ? 8.901 4.880 -11.990 1.00 90.62 91 LEU A CA 1
ATOM 717 C C . LEU A 1 91 ? 8.631 4.789 -13.501 1.00 90.62 91 LEU A C 1
ATOM 719 O O . LEU A 1 91 ? 9.563 4.655 -14.284 1.00 90.62 91 LEU A O 1
ATOM 723 N N . ILE A 1 92 ? 7.360 4.842 -13.902 1.00 90.00 92 ILE A N 1
ATOM 724 C CA . ILE A 1 92 ? 6.927 4.731 -15.300 1.00 90.00 92 ILE A CA 1
ATOM 725 C C . ILE A 1 92 ? 7.097 6.054 -16.059 1.00 90.00 92 ILE A C 1
ATOM 727 O O . ILE A 1 92 ? 7.378 6.043 -17.253 1.00 90.00 92 ILE A O 1
ATOM 731 N N . LYS A 1 93 ? 6.927 7.198 -15.389 1.00 89.44 93 LYS A N 1
ATOM 732 C CA . LYS A 1 93 ? 6.961 8.536 -15.998 1.00 89.44 93 LYS A CA 1
ATOM 733 C C . LYS A 1 93 ? 8.158 8.795 -16.935 1.00 89.44 93 LYS A C 1
ATOM 735 O O . LYS A 1 93 ? 7.899 9.326 -18.014 1.00 89.44 93 LYS A O 1
ATOM 740 N N . PRO A 1 94 ? 9.418 8.454 -16.592 1.00 88.31 94 PRO A N 1
ATOM 741 C CA . PRO A 1 94 ? 10.544 8.660 -17.505 1.00 88.31 94 PRO A CA 1
ATOM 742 C C . PRO A 1 94 ? 10.508 7.753 -18.743 1.00 88.31 94 PRO A C 1
ATOM 744 O O . PRO A 1 94 ? 11.102 8.109 -19.748 1.00 88.31 94 PRO A O 1
ATOM 747 N N . GLU A 1 95 ? 9.799 6.623 -18.698 1.00 86.56 95 GLU A N 1
ATOM 748 C CA . GLU A 1 95 ? 9.739 5.633 -19.785 1.00 86.56 95 GLU A CA 1
ATOM 749 C C . GLU A 1 95 ? 8.654 5.958 -20.828 1.00 86.56 95 GLU A C 1
ATOM 751 O O . GLU A 1 95 ? 8.685 5.438 -21.936 1.00 86.56 95 GLU A O 1
ATOM 756 N N . ILE A 1 96 ? 7.662 6.792 -20.484 1.00 80.75 96 ILE A N 1
ATOM 757 C CA . ILE A 1 96 ? 6.485 7.054 -21.339 1.00 80.75 96 ILE A CA 1
ATOM 758 C C . ILE A 1 96 ? 6.812 7.921 -22.571 1.00 80.75 96 ILE A C 1
ATOM 760 O O . ILE A 1 96 ? 6.032 7.936 -23.516 1.00 80.75 96 ILE A O 1
ATOM 764 N N . ASN A 1 97 ? 7.956 8.608 -22.593 1.00 68.25 97 ASN A N 1
ATOM 765 C CA . ASN A 1 97 ? 8.401 9.435 -23.725 1.00 68.25 97 ASN A CA 1
ATOM 766 C C . ASN A 1 97 ? 9.906 9.268 -24.017 1.00 68.25 97 ASN A C 1
ATOM 768 O O . ASN A 1 97 ? 10.531 10.207 -24.512 1.00 68.25 97 ASN A O 1
ATOM 772 N N . ALA A 1 98 ? 10.487 8.136 -23.610 1.00 59.00 98 ALA A N 1
ATOM 773 C CA . ALA A 1 98 ? 11.890 7.812 -23.866 1.00 59.00 98 ALA A CA 1
ATOM 774 C C . ALA A 1 98 ? 12.107 7.309 -25.300 1.00 59.00 98 ALA A C 1
ATOM 776 O O . ALA A 1 98 ? 11.166 6.705 -25.865 1.00 59.00 98 ALA A O 1
#

Foldseek 3Di:
DDLVVLLVVFDDDPVCPVLDADDDDVVLQVQDDPVLNVVLVVLSVVLSSLSRVLSVLVVVCPVPHADPVSVVVSVVSVVVSVVSSCVSVVSSVVVNVD

Organism: Holothuria leucospilota (NCBI:txid206669)

Sequence (98 aa):
MQVNETCQKYFRPENCAYLTLPTVNPPIWDNLPTKTRSMGLKIQRCQKPLVKGKTAVAKAFEKRGIDEKEQDAVALLANAVFEINMLPKELIKPEINA

pLDDT: mean 85.98, std 6.36, range [55.47, 93.62]